Protein AF-A0ABD6CJ46-F1 (afdb_monomer_lite)

Secondary structure (DSSP, 8-state):
--HHHHHHHHHHHHTT----TT----SHHHHHHHHHHHHHHHHHHHHHIIIIIHHHHHHHHHTT--

Sequence (66 aa):
MGVIHALQVVIQLFTTFGFGADAPWQSPAMELLMVGMKWAGAFVIAMPLALFVVPWITERLRSHTE

Radius of gyration: 17.53 Å; chains: 1; bounding box: 40×19×51 Å

Foldseek 3Di:
DDPVVVVVCLVCLLCVVCPCPPPPDPDPVVVVVSVVSNVNSCCVPVVCCVPPVVVVVVVVVVVVVD

pLDDT: mean 87.04, std 8.6, range [55.44, 96.75]

Structure (mmCIF, N/CA/C/O backbone):
data_AF-A0ABD6CJ46-F1
#
_entry.id   AF-A0ABD6CJ46-F1
#
loop_
_atom_site.group_PDB
_atom_site.id
_atom_site.type_symbol
_atom_site.label_atom_id
_atom_site.label_alt_id
_atom_site.label_comp_id
_atom_site.label_asym_id
_atom_site.label_entity_id
_atom_site.label_seq_id
_atom_site.pdbx_PDB_ins_code
_atom_site.Cartn_x
_atom_site.Cartn_y
_atom_site.Cartn_z
_atom_site.occupancy
_atom_site.B_iso_or_equiv
_atom_site.auth_seq_id
_atom_site.auth_comp_id
_atom_site.auth_asym_id
_atom_site.auth_atom_id
_atom_site.pdbx_PDB_model_num
ATOM 1 N N . MET A 1 1 ? 2.549 3.396 -23.978 1.00 64.56 1 MET A N 1
ATOM 2 C CA . MET A 1 1 ? 1.938 3.444 -22.633 1.00 64.56 1 MET A CA 1
ATOM 3 C C . MET A 1 1 ? 1.887 4.891 -22.171 1.00 64.56 1 MET A C 1
ATOM 5 O O . MET A 1 1 ? 2.917 5.549 -22.222 1.00 64.56 1 MET A O 1
ATOM 9 N N . GLY 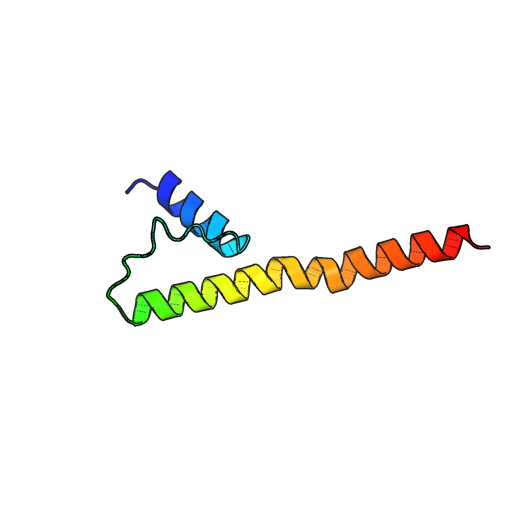A 1 2 ? 0.714 5.405 -21.796 1.00 88.69 2 GLY A N 1
ATOM 10 C CA . GLY A 1 2 ? 0.572 6.765 -21.257 1.00 88.69 2 GLY A CA 1
ATOM 11 C C . GLY A 1 2 ? 0.710 6.803 -19.732 1.00 88.69 2 GLY A C 1
ATOM 12 O O . GLY A 1 2 ? 0.537 5.781 -19.071 1.00 88.69 2 GLY A O 1
ATOM 13 N N . VAL A 1 3 ? 0.963 7.987 -19.166 1.00 89.75 3 VAL A N 1
ATOM 14 C CA . VAL A 1 3 ? 1.082 8.197 -17.706 1.00 89.75 3 VAL A CA 1
ATOM 15 C C . VAL A 1 3 ? -0.180 7.749 -16.958 1.00 89.75 3 VAL A C 1
ATOM 17 O O .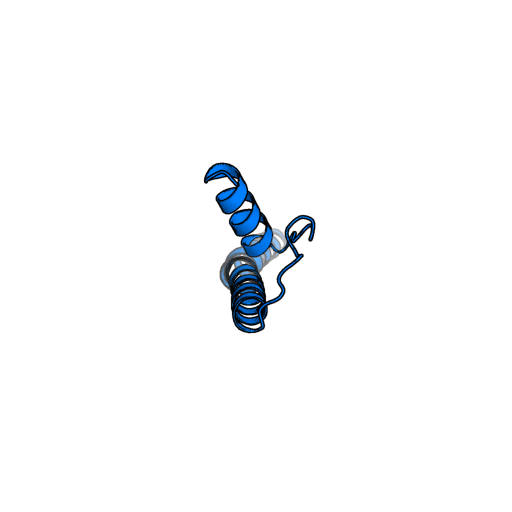 VAL A 1 3 ? -0.085 7.145 -15.896 1.00 89.75 3 VAL A O 1
ATOM 20 N N . ILE A 1 4 ? -1.360 7.970 -17.544 1.00 93.75 4 ILE A N 1
ATOM 21 C CA . ILE A 1 4 ? -2.649 7.554 -16.969 1.00 93.75 4 ILE A CA 1
ATOM 22 C C . ILE A 1 4 ? -2.748 6.029 -16.838 1.00 93.75 4 ILE A C 1
ATOM 24 O O . ILE A 1 4 ? -3.186 5.525 -15.808 1.00 93.75 4 ILE A O 1
ATOM 28 N N . HIS A 1 5 ? -2.281 5.292 -17.848 1.00 88.62 5 HIS A N 1
ATOM 29 C CA . HIS A 1 5 ? -2.259 3.828 -17.821 1.00 88.62 5 HIS A CA 1
ATOM 30 C C . HIS A 1 5 ? -1.296 3.306 -16.754 1.00 88.62 5 HIS A C 1
ATOM 32 O O . HIS A 1 5 ? -1.638 2.425 -15.973 1.00 88.62 5 HIS A O 1
ATOM 38 N N . ALA A 1 6 ? -0.106 3.905 -16.659 1.00 87.56 6 ALA A N 1
ATOM 39 C CA . ALA A 1 6 ? 0.854 3.558 -15.615 1.00 87.56 6 ALA A CA 1
ATOM 40 C C . ALA A 1 6 ? 0.281 3.807 -14.208 1.00 87.56 6 ALA A C 1
ATOM 42 O O . ALA A 1 6 ? 0.409 2.954 -13.330 1.00 87.56 6 ALA A O 1
ATOM 43 N N . LEU A 1 7 ? -0.408 4.934 -14.002 1.00 90.25 7 LEU A N 1
ATOM 44 C CA . LEU A 1 7 ? -1.076 5.235 -12.738 1.00 90.25 7 LEU A CA 1
ATOM 45 C C . LEU A 1 7 ? -2.172 4.210 -12.415 1.00 90.25 7 LEU A C 1
ATOM 47 O O . LEU A 1 7 ? -2.270 3.760 -11.277 1.00 90.25 7 LEU A O 1
ATOM 51 N N . GLN A 1 8 ? -2.959 3.796 -13.410 1.00 90.31 8 GLN A N 1
ATOM 52 C CA . GLN A 1 8 ? -3.970 2.754 -13.242 1.00 90.31 8 GLN A CA 1
ATOM 53 C C . GLN A 1 8 ? -3.349 1.427 -12.777 1.00 90.31 8 GLN A C 1
ATOM 55 O O . GLN A 1 8 ? -3.882 0.800 -11.860 1.00 90.31 8 GLN A O 1
ATOM 60 N N . VAL A 1 9 ? -2.221 1.011 -13.360 1.00 87.19 9 VAL A N 1
ATOM 61 C CA . VAL A 1 9 ? -1.497 -0.203 -12.939 1.00 87.19 9 VAL A CA 1
ATOM 62 C C . VAL A 1 9 ? -1.046 -0.092 -11.481 1.00 87.19 9 VAL A C 1
ATOM 64 O O . VAL A 1 9 ? -1.250 -1.022 -10.700 1.00 87.19 9 VAL A O 1
ATOM 67 N N . VAL A 1 10 ? -0.501 1.062 -11.085 1.00 86.38 10 VAL A N 1
ATOM 68 C CA . VAL A 1 10 ? -0.081 1.316 -9.697 1.00 86.38 10 VAL A CA 1
ATOM 69 C C . VAL A 1 10 ? -1.270 1.239 -8.742 1.00 86.38 10 VAL A C 1
ATOM 71 O O . VAL A 1 10 ? -1.193 0.539 -7.735 1.00 86.38 10 VAL A O 1
ATOM 74 N N . ILE A 1 11 ? -2.386 1.895 -9.072 1.00 88.19 11 ILE A N 1
ATOM 75 C CA . ILE A 1 11 ? -3.597 1.889 -8.243 1.00 88.19 11 ILE A CA 1
ATOM 76 C C . ILE A 1 11 ? -4.136 0.463 -8.079 1.00 88.19 11 ILE A C 1
ATOM 78 O O . ILE A 1 11 ? -4.462 0.069 -6.960 1.00 88.19 11 ILE A O 1
ATOM 82 N N . GLN A 1 12 ? -4.187 -0.337 -9.149 1.00 87.75 12 GLN A N 1
ATOM 83 C CA . GLN A 1 12 ? -4.639 -1.733 -9.080 1.00 87.75 12 GLN A CA 1
ATOM 84 C C . GLN A 1 12 ? -3.769 -2.603 -8.168 1.00 87.75 12 GLN A C 1
ATOM 86 O O . GLN A 1 12 ? -4.282 -3.510 -7.515 1.00 87.75 12 GLN A O 1
ATOM 91 N N . LEU A 1 13 ? -2.457 -2.362 -8.136 1.00 84.06 13 LEU A N 1
ATOM 92 C CA . LEU A 1 13 ? -1.532 -3.113 -7.284 1.00 84.06 13 LEU A CA 1
ATOM 93 C C . LEU A 1 13 ? -1.625 -2.676 -5.829 1.00 84.06 13 LEU A C 1
ATOM 95 O O . LEU A 1 13 ? -1.668 -3.525 -4.944 1.00 84.06 13 LEU A O 1
ATOM 99 N N . PHE A 1 14 ? -1.714 -1.367 -5.590 1.00 82.31 14 PHE A N 1
ATOM 100 C CA . PHE A 1 14 ? -1.884 -0.806 -4.252 1.00 82.31 14 PHE A CA 1
ATOM 101 C C . PHE A 1 14 ? -3.190 -1.255 -3.598 1.00 82.31 14 PHE A C 1
ATOM 103 O O . PHE A 1 14 ? -3.233 -1.497 -2.399 1.00 82.31 14 PHE A O 1
ATOM 110 N N . THR A 1 15 ? -4.247 -1.402 -4.393 1.00 83.12 15 THR A N 1
ATOM 111 C CA . THR A 1 15 ? -5.557 -1.885 -3.932 1.00 83.12 15 THR A CA 1
ATOM 112 C C . THR A 1 15 ? -5.685 -3.403 -3.957 1.00 83.12 15 THR A C 1
ATOM 114 O O . THR A 1 15 ? -6.747 -3.937 -3.650 1.00 83.12 15 THR A O 1
ATOM 117 N N . THR A 1 16 ? -4.613 -4.121 -4.302 1.00 80.00 16 THR A N 1
ATOM 118 C CA . THR A 1 16 ? -4.570 -5.585 -4.437 1.00 80.00 16 THR A CA 1
ATOM 119 C C . THR A 1 16 ? -5.571 -6.191 -5.435 1.00 80.00 16 THR A C 1
ATOM 121 O O . THR A 1 16 ? -5.712 -7.409 -5.467 1.00 80.00 16 THR A O 1
ATOM 124 N N . PHE A 1 17 ? -6.214 -5.394 -6.305 1.00 83.69 17 PHE A N 1
ATOM 125 C CA . PHE A 1 17 ? -7.085 -5.919 -7.370 1.00 83.69 17 PHE A CA 1
ATOM 126 C C . PHE A 1 17 ? -6.289 -6.724 -8.397 1.00 83.69 17 PHE A C 1
ATOM 128 O O . PHE A 1 17 ? -6.671 -7.835 -8.746 1.00 83.69 17 PHE A O 1
ATOM 135 N N . GLY A 1 18 ? -5.180 -6.145 -8.877 1.00 74.31 18 GLY A N 1
ATOM 136 C CA . GLY A 1 18 ? -4.191 -6.812 -9.723 1.00 74.31 18 GLY A CA 1
ATOM 137 C C . GLY A 1 18 ? -4.759 -7.609 -10.904 1.00 74.31 18 GLY A C 1
ATOM 138 O O . GLY A 1 18 ? -4.480 -8.801 -10.999 1.00 74.31 18 GLY A O 1
ATOM 139 N N . PHE A 1 19 ? -5.474 -6.967 -11.840 1.00 74.56 19 PHE A N 1
ATOM 140 C CA . PHE A 1 19 ? -6.134 -7.643 -12.975 1.00 74.56 19 PHE A CA 1
ATOM 141 C C . PHE A 1 19 ? -5.186 -8.361 -13.954 1.00 74.56 19 PHE A C 1
ATOM 143 O O . PHE A 1 19 ? -5.647 -9.023 -14.878 1.00 74.56 19 PHE A O 1
ATOM 150 N N . GLY A 1 20 ? -3.866 -8.232 -13.790 1.00 74.62 20 GLY A N 1
ATOM 151 C CA . GLY A 1 20 ? -2.871 -9.027 -14.519 1.00 74.62 20 GLY A CA 1
ATOM 152 C C . GLY A 1 20 ? -2.745 -8.719 -16.015 1.00 74.62 20 GLY A C 1
ATOM 153 O O . GLY A 1 20 ? -1.822 -9.220 -16.648 1.00 74.62 20 GLY A O 1
ATOM 154 N N . ALA A 1 21 ? -3.605 -7.859 -16.567 1.00 78.75 21 ALA A N 1
ATOM 155 C CA . ALA A 1 21 ? -3.561 -7.423 -17.963 1.00 78.75 21 ALA A CA 1
ATOM 156 C C . ALA A 1 21 ? -2.205 -6.800 -18.347 1.00 78.75 21 ALA A C 1
ATOM 158 O O . ALA A 1 21 ? -1.765 -6.915 -19.486 1.00 78.75 21 ALA A O 1
ATOM 159 N N . ASP A 1 22 ? -1.520 -6.210 -17.367 1.00 81.19 22 ASP A N 1
ATOM 160 C CA . ASP A 1 22 ? -0.217 -5.566 -17.517 1.00 81.19 22 ASP A CA 1
ATOM 161 C C . ASP A 1 22 ? 0.940 -6.414 -16.966 1.00 81.19 22 ASP A C 1
ATOM 163 O O . ASP A 1 22 ? 1.963 -5.870 -16.567 1.00 81.19 22 ASP A O 1
ATOM 167 N N . ALA A 1 23 ? 0.802 -7.747 -16.915 1.00 73.00 23 ALA A N 1
ATOM 168 C CA . ALA A 1 23 ? 1.801 -8.648 -16.331 1.00 73.00 23 ALA A CA 1
ATOM 169 C C . ALA A 1 23 ? 2.779 -9.396 -17.284 1.00 73.00 23 ALA A C 1
ATOM 171 O O . ALA A 1 23 ? 3.228 -10.474 -16.895 1.00 73.00 23 ALA A O 1
ATOM 172 N N . PRO A 1 24 ? 3.190 -8.912 -18.480 1.00 74.25 24 PRO A N 1
ATOM 173 C CA . PRO A 1 24 ? 4.206 -9.589 -19.295 1.00 74.25 24 PRO A CA 1
ATOM 174 C C . PRO A 1 24 ? 5.638 -9.162 -18.908 1.00 74.25 24 PRO A C 1
ATOM 176 O O . PRO A 1 24 ? 6.453 -8.820 -19.768 1.00 74.25 24 PRO A O 1
ATOM 179 N N . TRP A 1 25 ? 5.952 -9.115 -17.611 1.00 82.81 25 TRP A N 1
ATOM 180 C CA . TRP A 1 25 ? 7.285 -8.730 -17.140 1.00 82.81 25 TRP A CA 1
ATOM 181 C C . TRP A 1 25 ? 8.273 -9.871 -17.407 1.00 82.81 25 TRP A C 1
ATOM 183 O O . TRP A 1 25 ? 8.048 -10.989 -16.966 1.00 82.81 25 TRP A O 1
ATOM 193 N N . GLN A 1 26 ? 9.362 -9.599 -18.126 1.00 86.12 26 GLN A N 1
ATOM 194 C CA . GLN A 1 26 ? 10.374 -10.616 -18.459 1.00 86.12 26 GLN A CA 1
ATOM 195 C C . GLN A 1 26 ? 11.643 -10.510 -17.602 1.00 86.12 26 GLN A C 1
ATOM 197 O O . GLN A 1 26 ? 12.514 -11.373 -17.674 1.00 86.12 26 GLN A O 1
ATOM 202 N N . SER A 1 27 ? 11.785 -9.435 -16.817 1.00 93.69 27 SER A N 1
ATOM 203 C CA . SER A 1 27 ? 12.972 -9.199 -15.998 1.00 93.69 27 SER A CA 1
ATOM 204 C C . SER A 1 27 ? 12.717 -9.552 -14.523 1.00 93.69 27 SER A C 1
ATOM 206 O O . SER A 1 27 ? 11.746 -9.060 -13.939 1.00 93.69 27 SER A O 1
ATOM 208 N N . PRO A 1 28 ? 13.623 -10.309 -13.869 1.00 91.81 28 PRO A N 1
ATOM 209 C CA . PRO A 1 28 ? 13.486 -10.658 -12.450 1.00 91.81 28 PRO A CA 1
ATOM 210 C C . PRO A 1 28 ? 13.397 -9.437 -11.523 1.00 91.81 28 PRO A C 1
ATOM 212 O O . PRO A 1 28 ? 12.707 -9.452 -10.507 1.00 91.81 28 PRO A O 1
ATOM 215 N N . ALA A 1 29 ? 14.069 -8.340 -11.886 1.00 93.06 29 ALA A N 1
ATOM 216 C CA . ALA A 1 29 ? 14.010 -7.091 -11.132 1.00 93.06 29 ALA A CA 1
ATOM 217 C C . ALA A 1 29 ? 12.594 -6.490 -11.106 1.00 93.06 29 ALA A C 1
ATOM 219 O O . ALA A 1 29 ? 12.157 -5.978 -10.075 1.00 93.06 29 ALA A O 1
ATOM 220 N N . MET A 1 30 ? 11.866 -6.571 -12.224 1.00 90.69 30 MET A N 1
ATOM 221 C CA . MET A 1 30 ? 10.505 -6.051 -12.306 1.00 90.69 30 MET A CA 1
ATOM 222 C C . MET A 1 30 ? 9.530 -6.932 -11.525 1.00 90.69 30 MET A C 1
ATOM 224 O O . MET A 1 30 ? 8.676 -6.412 -10.815 1.00 90.69 30 MET A O 1
ATOM 228 N N . GLU A 1 31 ? 9.695 -8.255 -11.571 1.00 88.81 31 GLU A N 1
ATOM 229 C CA . GLU A 1 31 ? 8.899 -9.169 -10.745 1.00 88.81 31 GLU A CA 1
ATOM 230 C C . GLU A 1 31 ? 9.047 -8.861 -9.250 1.00 88.81 31 GLU A C 1
ATOM 232 O O . GLU A 1 31 ? 8.042 -8.735 -8.549 1.00 88.81 31 GLU A O 1
ATOM 237 N N . LEU A 1 32 ? 10.277 -8.652 -8.768 1.00 91.25 32 LEU A N 1
ATOM 238 C CA . LEU A 1 32 ? 10.537 -8.292 -7.371 1.00 91.25 32 LEU A CA 1
ATOM 239 C C . LEU A 1 32 ? 9.906 -6.952 -6.982 1.00 91.25 32 LEU A C 1
ATOM 241 O O . LEU A 1 32 ? 9.293 -6.851 -5.918 1.00 91.25 32 LEU A O 1
ATOM 245 N N . LEU A 1 33 ? 10.006 -5.939 -7.847 1.00 90.06 33 LEU A N 1
ATOM 246 C CA . LEU A 1 33 ? 9.360 -4.644 -7.627 1.00 90.06 33 LEU A CA 1
ATOM 247 C C . LEU A 1 33 ? 7.841 -4.799 -7.488 1.00 90.06 33 LEU A C 1
ATOM 249 O O . LEU A 1 33 ? 7.230 -4.239 -6.579 1.00 90.06 33 LEU A O 1
ATOM 253 N N . MET A 1 34 ? 7.233 -5.598 -8.360 1.00 87.88 34 MET A N 1
ATOM 254 C CA . MET A 1 34 ? 5.791 -5.825 -8.379 1.00 87.88 34 MET A CA 1
ATOM 255 C C . MET A 1 34 ? 5.319 -6.643 -7.173 1.00 87.88 34 MET A C 1
ATOM 257 O O . MET A 1 34 ? 4.273 -6.340 -6.600 1.00 87.88 34 MET A O 1
ATOM 261 N N . VAL A 1 35 ? 6.093 -7.645 -6.747 1.00 88.56 35 VAL A N 1
ATOM 262 C CA . VAL A 1 35 ? 5.847 -8.387 -5.502 1.00 88.56 35 VAL A CA 1
ATOM 263 C C . VAL A 1 35 ? 5.914 -7.442 -4.303 1.00 88.56 35 VAL A C 1
ATOM 265 O O . VAL A 1 35 ? 4.985 -7.428 -3.496 1.00 88.56 35 VAL A O 1
ATOM 268 N N . GLY A 1 36 ? 6.946 -6.600 -4.216 1.00 91.00 36 GLY A N 1
ATOM 269 C CA . GLY A 1 36 ? 7.067 -5.587 -3.165 1.00 91.00 36 GLY A CA 1
ATOM 270 C C . GLY A 1 36 ? 5.876 -4.625 -3.135 1.00 91.00 36 GLY A C 1
ATOM 271 O O . GLY A 1 36 ? 5.308 -4.382 -2.072 1.00 91.00 36 GLY A O 1
ATOM 272 N N . MET A 1 37 ? 5.433 -4.152 -4.302 1.00 89.12 37 MET A N 1
ATOM 273 C CA . MET A 1 37 ? 4.260 -3.283 -4.438 1.00 89.12 37 MET A CA 1
ATOM 274 C C . MET A 1 37 ? 2.976 -3.953 -3.925 1.00 89.12 37 MET A C 1
ATOM 276 O O . MET A 1 37 ? 2.182 -3.311 -3.243 1.00 89.12 37 MET A O 1
ATOM 280 N N . LYS A 1 38 ? 2.775 -5.248 -4.212 1.00 87.00 38 LYS A N 1
ATOM 281 C CA . LYS A 1 38 ? 1.609 -6.007 -3.727 1.00 87.00 38 LYS A CA 1
ATOM 282 C C . LYS A 1 38 ? 1.606 -6.138 -2.205 1.00 87.00 38 LYS A C 1
ATOM 284 O O . LYS A 1 38 ? 0.568 -5.929 -1.583 1.00 87.00 38 LYS A O 1
ATOM 289 N N . TRP A 1 39 ? 2.758 -6.443 -1.606 1.00 90.94 39 TRP A N 1
ATOM 290 C CA . TRP A 1 39 ? 2.893 -6.484 -0.148 1.00 90.94 39 TRP A CA 1
ATOM 291 C C . TRP A 1 39 ? 2.629 -5.113 0.473 1.00 90.94 39 TRP A C 1
ATOM 293 O O . TRP A 1 39 ? 1.839 -5.014 1.408 1.00 90.94 39 TRP A O 1
ATOM 303 N N . ALA A 1 40 ? 3.220 -4.052 -0.081 1.00 90.50 40 ALA A N 1
ATOM 304 C CA . ALA A 1 40 ? 2.986 -2.687 0.376 1.00 90.50 40 ALA A CA 1
ATOM 305 C C . ALA A 1 40 ? 1.496 -2.308 0.306 1.00 90.50 40 ALA A C 1
ATOM 307 O O . ALA A 1 40 ? 0.950 -1.820 1.293 1.00 90.50 40 ALA A O 1
ATOM 308 N N . GLY A 1 41 ? 0.820 -2.599 -0.811 1.00 87.00 41 GLY A N 1
ATOM 309 C CA . GLY A 1 41 ? -0.621 -2.384 -0.965 1.00 87.00 41 GLY A CA 1
ATOM 310 C C . GLY A 1 41 ? -1.452 -3.121 0.089 1.00 87.00 41 GLY A C 1
ATOM 311 O O . GLY A 1 41 ? -2.309 -2.523 0.740 1.00 87.00 41 GLY A O 1
ATOM 312 N N . ALA A 1 42 ? -1.135 -4.396 0.338 1.00 89.69 42 ALA A N 1
ATOM 313 C CA . ALA A 1 42 ? -1.796 -5.188 1.372 1.00 89.69 42 ALA A CA 1
ATOM 314 C C . ALA A 1 42 ? -1.629 -4.573 2.773 1.00 89.69 42 ALA A C 1
ATOM 316 O O . ALA A 1 42 ? -2.612 -4.448 3.502 1.00 89.69 42 ALA A O 1
ATOM 317 N N . PHE A 1 43 ? -0.421 -4.134 3.143 1.00 91.44 43 PHE A N 1
ATOM 318 C CA . PHE A 1 43 ? -0.182 -3.480 4.435 1.00 91.44 43 PHE A CA 1
ATOM 319 C C . PHE A 1 43 ? -0.925 -2.149 4.566 1.00 91.44 43 PHE A C 1
ATOM 321 O O . PHE A 1 43 ? -1.524 -1.887 5.609 1.00 91.44 43 PHE A O 1
ATOM 328 N N . VAL A 1 44 ? -0.928 -1.330 3.510 1.00 88.94 44 VAL A N 1
ATOM 329 C CA . VAL A 1 44 ? -1.585 -0.015 3.499 1.00 88.94 44 VAL A CA 1
ATOM 330 C C . VAL A 1 44 ? -3.093 -0.125 3.722 1.00 88.94 44 VAL A C 1
ATOM 332 O O . VAL A 1 44 ? -3.665 0.756 4.354 1.00 88.94 44 VAL A O 1
ATOM 335 N N . ILE A 1 45 ? -3.740 -1.198 3.261 1.00 87.56 45 ILE A N 1
ATOM 336 C CA . ILE A 1 45 ? -5.173 -1.425 3.500 1.00 87.56 45 ILE A CA 1
ATOM 337 C C . ILE A 1 45 ? -5.409 -2.152 4.827 1.00 87.56 45 ILE A C 1
ATOM 339 O O . ILE A 1 45 ? -6.255 -1.740 5.621 1.00 87.56 45 ILE A O 1
ATOM 343 N N . ALA A 1 46 ? -4.671 -3.228 5.091 1.00 90.81 46 ALA A N 1
ATOM 344 C CA . ALA A 1 46 ? -4.926 -4.082 6.244 1.00 90.81 46 ALA A CA 1
ATOM 345 C C . ALA A 1 46 ? -4.603 -3.392 7.577 1.00 90.81 46 ALA A C 1
ATOM 347 O O . ALA A 1 46 ? -5.363 -3.541 8.533 1.00 90.81 46 ALA A O 1
ATOM 348 N N . MET A 1 47 ? -3.512 -2.617 7.660 1.00 94.25 47 MET A N 1
ATOM 349 C CA . MET A 1 47 ? -3.112 -1.988 8.922 1.00 94.25 47 MET A CA 1
ATOM 350 C C . MET A 1 47 ? -4.127 -0.954 9.417 1.00 94.25 47 MET A C 1
ATOM 352 O O . MET A 1 47 ? -4.526 -1.060 10.574 1.00 94.25 47 MET A O 1
ATOM 356 N N . PRO A 1 48 ? -4.607 0.012 8.610 1.00 94.12 48 PRO A N 1
ATOM 357 C CA . PRO A 1 48 ? -5.602 0.963 9.091 1.00 94.12 48 PRO A CA 1
ATOM 358 C C . PRO A 1 48 ? -6.927 0.300 9.470 1.00 94.12 48 PRO A C 1
ATOM 360 O O . PRO A 1 48 ? -7.550 0.688 10.459 1.00 94.12 48 PRO A O 1
ATOM 363 N N . LEU A 1 49 ? -7.344 -0.729 8.723 1.00 94.50 49 LEU A N 1
ATOM 364 C 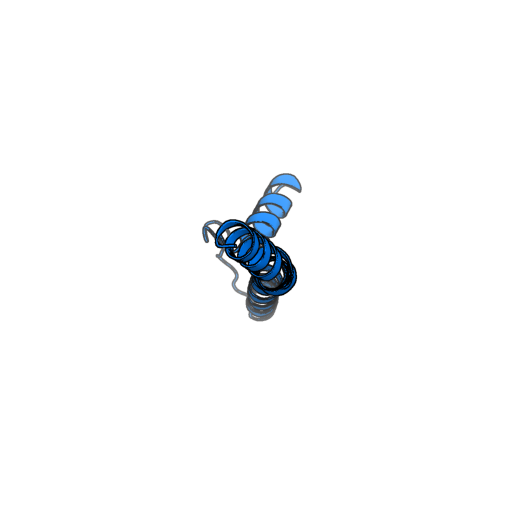CA . LEU A 1 49 ? -8.534 -1.503 9.068 1.00 94.50 49 LEU A CA 1
ATOM 365 C C . LEU A 1 49 ? -8.374 -2.182 10.434 1.00 94.50 49 LEU A C 1
ATOM 367 O O . LEU A 1 49 ? -9.243 -2.040 11.292 1.00 94.50 49 LEU A O 1
ATOM 371 N N . ALA A 1 50 ? -7.251 -2.864 10.663 1.00 93.94 50 ALA A N 1
ATOM 372 C CA . ALA A 1 50 ? -6.984 -3.569 11.913 1.00 93.94 50 ALA A CA 1
ATOM 373 C C . ALA A 1 50 ? -6.763 -2.622 13.106 1.00 93.94 50 ALA A C 1
ATOM 375 O O . ALA A 1 50 ? -7.230 -2.909 14.204 1.00 93.94 50 ALA A O 1
ATOM 376 N N . LEU A 1 51 ? -6.061 -1.503 12.903 1.00 96.75 51 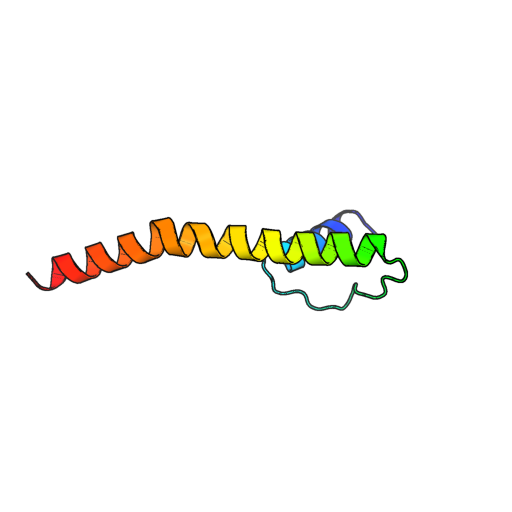LEU A N 1
ATOM 377 C CA . LEU A 1 51 ? -5.673 -0.585 13.977 1.00 96.75 51 LEU A CA 1
ATOM 378 C C . LEU A 1 51 ? -6.754 0.440 14.330 1.00 96.75 51 LEU A C 1
ATOM 380 O O . LEU A 1 51 ? -6.812 0.868 15.478 1.00 96.75 51 LEU A O 1
ATOM 384 N N . PHE A 1 52 ? -7.598 0.844 13.377 1.00 96.50 52 PHE A N 1
ATOM 385 C CA . PHE A 1 52 ? -8.584 1.907 13.598 1.00 96.50 52 PHE A CA 1
ATOM 386 C C . PHE A 1 52 ? -10.019 1.430 13.404 1.00 96.50 52 PHE A C 1
ATOM 388 O O . PHE A 1 52 ? -10.849 1.635 14.288 1.00 96.50 52 PHE A O 1
ATOM 395 N N . VAL A 1 53 ? -10.328 0.778 12.278 1.00 96.25 53 VAL A N 1
ATOM 396 C CA . VAL A 1 53 ? -11.718 0.426 11.943 1.00 96.25 53 VAL A CA 1
ATOM 397 C C . VAL A 1 53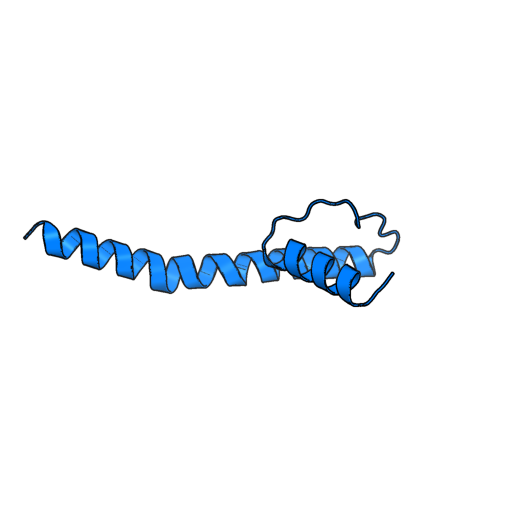 ? -12.252 -0.664 12.867 1.00 96.25 53 VAL A C 1
ATOM 399 O O . VAL A 1 53 ? -13.326 -0.497 13.437 1.00 96.25 53 VAL A O 1
ATOM 402 N N . VAL A 1 54 ? -11.505 -1.751 13.073 1.00 96.38 54 VAL A N 1
ATOM 403 C CA . VAL A 1 54 ? -11.937 -2.857 13.943 1.00 96.38 54 VAL A CA 1
ATOM 404 C C . VAL A 1 54 ? -12.160 -2.396 15.393 1.00 96.38 54 VAL A C 1
ATOM 406 O O . VAL A 1 54 ? -13.248 -2.658 15.920 1.00 96.38 54 VAL A O 1
ATOM 409 N N . PRO A 1 55 ? -11.225 -1.674 16.047 1.00 96.25 55 PRO A N 1
ATOM 410 C CA . PRO A 1 55 ? -11.460 -1.148 17.390 1.00 96.25 55 PRO A CA 1
ATOM 411 C C . PRO A 1 55 ? -12.645 -0.183 17.449 1.00 96.25 55 PRO A C 1
ATOM 413 O O . PRO A 1 55 ? -13.469 -0.291 18.354 1.00 96.25 55 PRO A O 1
ATOM 416 N N . TRP A 1 56 ? -12.778 0.711 16.463 1.00 96.44 56 TRP A N 1
ATOM 417 C CA . TRP A 1 56 ? -13.886 1.664 16.400 1.00 96.44 56 TRP A CA 1
ATOM 418 C C . TRP A 1 56 ? -15.247 0.965 16.301 1.00 96.44 56 TRP A C 1
ATOM 420 O O . TRP A 1 56 ? -16.161 1.306 17.049 1.00 96.44 56 TRP A O 1
ATOM 430 N N . ILE A 1 57 ? -15.381 -0.043 15.432 1.00 96.31 57 ILE A N 1
ATOM 431 C CA . ILE A 1 57 ? -16.616 -0.834 15.312 1.00 96.31 57 ILE A CA 1
ATOM 432 C C . ILE A 1 57 ? -16.900 -1.569 16.625 1.00 96.31 57 ILE A C 1
ATOM 434 O O . ILE A 1 57 ? -18.022 -1.528 17.122 1.00 96.31 57 ILE A O 1
ATOM 438 N N . THR A 1 58 ? -15.886 -2.220 17.198 1.00 94.81 58 THR A N 1
ATOM 439 C CA . THR A 1 58 ? -16.034 -3.009 18.431 1.00 94.81 58 THR A CA 1
ATOM 440 C C . THR A 1 58 ? -16.534 -2.147 19.589 1.00 94.81 58 THR A C 1
ATOM 442 O O . THR A 1 58 ? -17.427 -2.567 20.322 1.00 94.81 58 THR A O 1
ATOM 445 N N . GLU A 1 59 ? -16.008 -0.929 19.724 1.00 95.12 59 GLU A N 1
ATOM 446 C CA . GLU A 1 59 ? -16.438 0.016 20.754 1.00 95.12 59 GLU A CA 1
ATOM 447 C C . GLU A 1 59 ? -17.898 0.445 20.563 1.00 95.12 59 GLU A C 1
ATOM 449 O O . GLU A 1 59 ? -18.691 0.402 21.502 1.00 95.12 59 GLU A O 1
ATOM 454 N N . ARG A 1 60 ? -18.290 0.776 19.325 1.00 93.94 60 ARG A N 1
ATOM 455 C CA . ARG A 1 60 ? -19.670 1.170 18.996 1.00 93.94 60 ARG A CA 1
ATOM 456 C C . ARG A 1 60 ? -20.686 0.056 19.234 1.00 93.94 60 ARG A C 1
ATOM 458 O O . ARG A 1 60 ? -21.810 0.337 19.639 1.00 93.94 60 ARG A O 1
ATOM 465 N N . LEU A 1 61 ? -20.305 -1.192 18.968 1.00 93.81 61 LEU A N 1
ATOM 466 C CA . LEU A 1 61 ? -21.162 -2.351 19.215 1.00 93.81 61 LEU A CA 1
ATOM 467 C C . LEU A 1 61 ? -21.302 -2.637 20.716 1.00 93.81 61 LEU A C 1
ATOM 469 O O . LEU A 1 61 ? -22.403 -2.934 21.177 1.00 93.81 61 LEU A O 1
ATOM 473 N N . ARG A 1 62 ? -20.218 -2.501 21.493 1.00 91.31 62 ARG A N 1
ATOM 474 C CA . ARG A 1 62 ? -20.251 -2.696 22.949 1.00 91.31 62 ARG A CA 1
ATOM 475 C C . ARG A 1 62 ? -21.158 -1.672 23.634 1.00 91.31 62 ARG A C 1
ATOM 477 O O . ARG A 1 62 ? -22.020 -2.072 24.408 1.00 91.31 62 ARG A O 1
ATOM 484 N N . SER A 1 63 ? -21.036 -0.389 23.289 1.00 80.94 63 SER A N 1
ATOM 485 C CA . SER A 1 63 ? -21.804 0.695 23.921 1.00 80.94 63 SER A CA 1
ATOM 486 C C . SER A 1 63 ? -23.321 0.629 23.705 1.00 80.94 63 SER A C 1
ATOM 488 O O . SER A 1 63 ? -24.049 1.370 24.346 1.00 80.94 63 SER A O 1
ATOM 490 N N . HIS A 1 64 ? -23.805 -0.183 22.759 1.00 67.12 64 HIS A N 1
ATOM 491 C CA . HIS A 1 64 ? -25.238 -0.318 22.475 1.00 67.12 64 HIS A CA 1
ATOM 492 C C . HIS A 1 64 ? -25.900 -1.481 23.243 1.00 67.12 64 HIS A C 1
ATOM 494 O O . HIS A 1 64 ? -27.120 -1.632 23.182 1.00 67.12 64 HIS A O 1
ATOM 500 N N . THR A 1 65 ? -25.102 -2.319 23.919 1.00 64.75 65 THR A N 1
ATOM 501 C CA . THR A 1 65 ? -25.573 -3.497 24.677 1.00 64.75 65 THR A CA 1
ATOM 502 C C . THR A 1 65 ? -25.681 -3.214 26.188 1.00 64.75 65 THR A C 1
ATOM 504 O O . THR A 1 65 ? -26.121 -4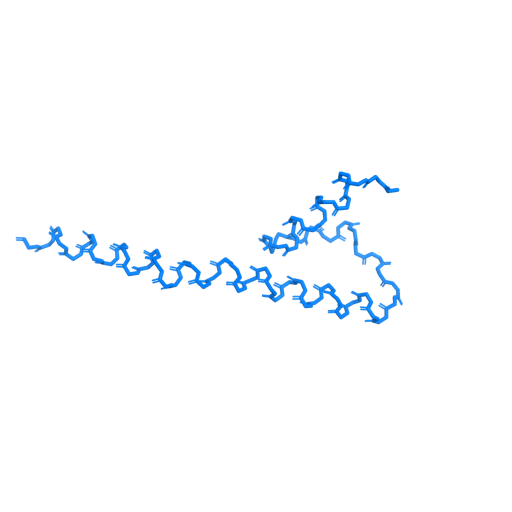.084 26.937 1.00 64.75 65 THR A O 1
ATOM 507 N N . GLU A 1 66 ? -25.302 -2.008 26.626 1.00 55.44 66 GLU A N 1
ATOM 508 C CA . GLU A 1 66 ? -25.526 -1.448 27.972 1.00 55.44 66 GLU A CA 1
ATOM 509 C C . GLU A 1 66 ? -26.688 -0.445 27.945 1.00 55.44 66 GLU A C 1
ATOM 511 O O . GLU A 1 66 ? -27.450 -0.410 28.938 1.00 55.44 66 GLU A O 1
#

Organism: NCBI:txid1126241